Protein AF-A0A2G9N0B2-F1 (afdb_monomer_lite)

Structure (mmCIF, N/CA/C/O backbone):
data_AF-A0A2G9N0B2-F1
#
_entry.id   AF-A0A2G9N0B2-F1
#
loop_
_atom_site.group_PDB
_atom_site.id
_atom_site.type_symbol
_atom_site.label_atom_id
_atom_site.label_alt_id
_atom_site.label_comp_id
_atom_site.label_asym_id
_atom_site.label_entity_id
_atom_site.label_seq_id
_atom_site.pdbx_PDB_ins_code
_atom_site.Cartn_x
_atom_site.Cartn_y
_atom_site.Cartn_z
_atom_site.occupancy
_atom_site.B_iso_or_equiv
_atom_site.auth_seq_id
_atom_site.auth_comp_id
_atom_site.auth_asym_id
_atom_site.auth_atom_id
_atom_site.pdbx_PDB_model_num
ATOM 1 N N . MET A 1 1 ? 26.151 11.011 -1.835 1.00 70.38 1 MET A N 1
ATOM 2 C CA . MET A 1 1 ? 25.653 10.723 -3.196 1.00 70.38 1 MET A CA 1
ATOM 3 C C . MET A 1 1 ? 24.387 9.900 -3.041 1.00 70.38 1 MET A C 1
ATOM 5 O O . MET A 1 1 ? 24.449 8.916 -2.318 1.00 70.38 1 MET A O 1
ATOM 9 N N . PHE A 1 2 ? 23.261 10.318 -3.625 1.00 73.62 2 PHE A N 1
ATOM 10 C CA . PHE A 1 2 ? 22.079 9.452 -3.697 1.00 73.62 2 PHE A CA 1
ATOM 11 C C . PHE A 1 2 ? 22.289 8.447 -4.840 1.00 73.62 2 PHE A C 1
ATOM 13 O O . PHE A 1 2 ? 22.637 8.881 -5.942 1.00 73.62 2 PHE A O 1
ATOM 20 N N . PRO A 1 3 ? 22.151 7.132 -4.601 1.00 73.12 3 PRO A N 1
ATOM 21 C CA . PRO A 1 3 ? 22.305 6.118 -5.637 1.00 73.12 3 PRO A CA 1
ATOM 22 C C . PRO A 1 3 ? 21.057 6.101 -6.532 1.00 73.12 3 PRO A C 1
ATOM 24 O O . PRO A 1 3 ? 20.157 5.301 -6.334 1.00 73.12 3 PRO A O 1
ATOM 27 N N . LEU A 1 4 ? 20.994 7.016 -7.504 1.00 78.50 4 LEU A N 1
ATOM 28 C CA . LEU A 1 4 ? 19.843 7.169 -8.412 1.00 78.50 4 LEU A CA 1
ATOM 29 C C . LEU A 1 4 ? 19.828 6.149 -9.563 1.00 78.50 4 LEU A C 1
ATOM 31 O O . LEU A 1 4 ? 18.883 6.099 -10.346 1.00 78.50 4 LEU A O 1
ATOM 35 N N . ARG A 1 5 ? 20.921 5.402 -9.751 1.00 78.19 5 ARG A N 1
ATOM 36 C CA . ARG A 1 5 ? 21.072 4.438 -10.841 1.00 78.19 5 ARG A CA 1
ATOM 37 C C . ARG A 1 5 ? 22.204 3.454 -10.555 1.00 78.19 5 ARG A C 1
ATOM 39 O O . ARG A 1 5 ? 23.222 3.829 -9.983 1.00 78.19 5 ARG A O 1
ATOM 46 N N . ASP A 1 6 ? 22.025 2.227 -11.034 1.00 82.19 6 ASP A N 1
ATOM 47 C CA . ASP A 1 6 ? 23.055 1.191 -11.092 1.00 82.19 6 ASP A CA 1
ATOM 48 C C . ASP A 1 6 ? 23.934 1.322 -12.359 1.00 82.19 6 ASP A C 1
ATOM 50 O O . ASP A 1 6 ? 23.460 1.656 -13.456 1.00 82.19 6 ASP A O 1
ATOM 54 N N . GLU A 1 7 ? 25.227 1.050 -12.201 1.00 86.00 7 GLU A N 1
ATOM 55 C CA . GLU A 1 7 ? 26.238 1.013 -13.263 1.00 86.00 7 GLU A CA 1
ATOM 56 C C . GLU A 1 7 ? 26.249 -0.324 -14.021 1.00 86.00 7 GLU A C 1
ATOM 58 O O . GLU A 1 7 ? 26.961 -0.464 -15.019 1.00 86.00 7 GLU A O 1
ATOM 63 N N . ASN A 1 8 ? 25.441 -1.298 -13.589 1.00 84.94 8 ASN A N 1
ATOM 64 C CA . ASN A 1 8 ? 25.391 -2.618 -14.198 1.00 84.94 8 ASN A CA 1
ATOM 65 C C . ASN A 1 8 ? 25.053 -2.533 -15.709 1.00 84.94 8 ASN A C 1
ATOM 67 O O . ASN A 1 8 ? 24.091 -1.859 -16.113 1.00 84.94 8 ASN A O 1
ATOM 71 N N . PRO A 1 9 ? 25.858 -3.169 -16.582 1.00 85.56 9 PRO A N 1
ATOM 72 C CA . PRO A 1 9 ? 25.707 -3.040 -18.022 1.00 85.56 9 PRO A CA 1
ATOM 73 C C . PRO A 1 9 ? 24.422 -3.716 -18.497 1.00 85.56 9 PRO A C 1
ATOM 75 O O . PRO A 1 9 ? 24.150 -4.880 -18.209 1.00 85.56 9 PRO A O 1
ATOM 78 N N . HIS A 1 10 ? 23.642 -2.975 -19.278 1.00 84.25 10 HIS A N 1
ATOM 79 C CA . HIS A 1 10 ? 22.402 -3.465 -19.861 1.00 84.25 10 HIS A CA 1
ATOM 80 C C . HIS A 1 10 ? 22.614 -3.834 -21.336 1.00 84.25 10 HIS A C 1
ATOM 82 O O . HIS A 1 10 ? 23.325 -3.114 -22.045 1.00 84.25 10 HIS A O 1
ATOM 88 N N . PRO A 1 11 ? 21.979 -4.909 -21.837 1.00 88.75 11 PRO A N 1
ATOM 89 C CA . PRO A 1 11 ? 21.987 -5.223 -23.261 1.00 88.75 11 PRO A CA 1
ATOM 90 C C . PRO A 1 11 ? 21.477 -4.038 -24.104 1.00 88.75 11 PRO A C 1
ATOM 92 O O . PRO A 1 11 ? 20.554 -3.337 -23.667 1.00 88.75 11 PRO A O 1
ATOM 95 N N . PRO A 1 12 ? 22.006 -3.815 -25.323 1.00 87.12 12 PRO A N 1
ATOM 96 C CA . PRO A 1 12 ? 21.487 -2.789 -26.222 1.00 87.12 12 PRO A CA 1
ATOM 97 C C . PRO A 1 12 ? 19.972 -2.942 -26.427 1.00 87.12 12 PRO A C 1
ATOM 99 O O . PRO A 1 12 ? 19.491 -4.001 -26.823 1.00 87.12 12 PRO A O 1
ATOM 102 N N . GLY A 1 13 ? 19.210 -1.886 -26.133 1.00 87.00 13 GLY A N 1
ATOM 103 C CA . GLY A 1 13 ? 17.747 -1.888 -26.252 1.00 87.00 13 GLY A CA 1
ATOM 104 C C . GLY A 1 13 ? 16.977 -2.441 -25.044 1.00 87.00 13 GLY A C 1
ATOM 105 O O . GLY A 1 13 ? 15.753 -2.566 -25.129 1.00 87.00 13 GLY A O 1
ATOM 106 N N . PHE A 1 14 ? 17.642 -2.745 -23.923 1.00 88.94 14 PHE A N 1
ATOM 107 C CA . PHE A 1 14 ? 16.968 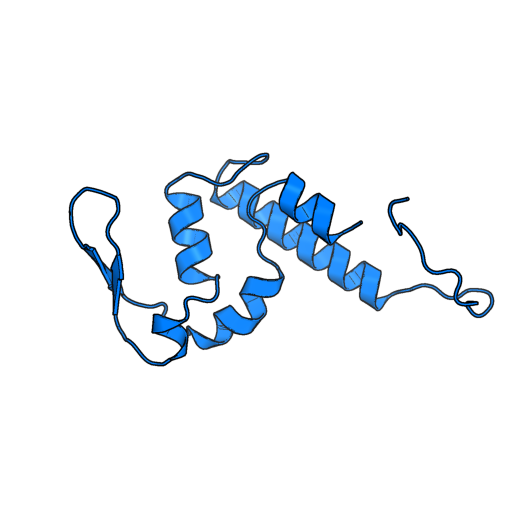-3.142 -22.685 1.00 88.94 14 PHE A CA 1
ATOM 108 C C . PHE A 1 14 ? 15.975 -2.068 -22.212 1.00 88.94 14 PHE A C 1
ATOM 110 O O . PHE A 1 14 ? 16.300 -0.8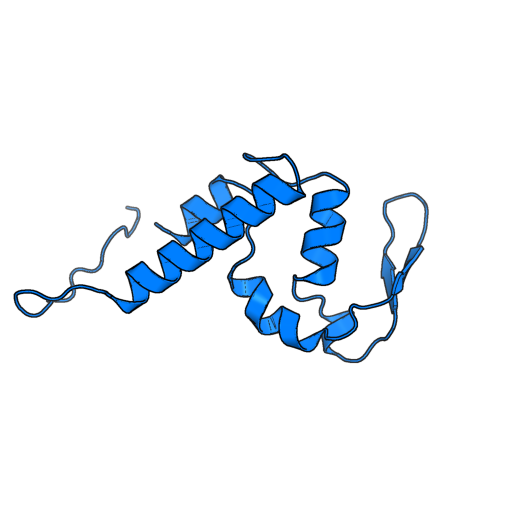84 -22.128 1.00 88.94 14 PHE A O 1
ATOM 117 N N . LYS A 1 15 ? 14.751 -2.495 -21.884 1.00 90.31 15 LYS A N 1
ATOM 118 C CA . LYS A 1 15 ? 13.704 -1.650 -21.297 1.00 90.31 15 LYS A CA 1
ATOM 119 C C . LYS A 1 15 ? 13.134 -2.365 -20.070 1.00 90.31 15 LYS A C 1
ATOM 121 O O . LYS A 1 15 ? 12.635 -3.483 -20.235 1.00 90.31 15 LYS A O 1
ATOM 126 N N . PRO A 1 16 ? 13.146 -1.754 -18.875 1.00 91.31 16 PRO A N 1
ATOM 127 C CA . PRO A 1 16 ? 12.703 -2.399 -17.641 1.00 91.31 16 PRO A CA 1
ATOM 128 C C . PRO A 1 16 ? 11.166 -2.431 -17.553 1.00 91.31 16 PRO A C 1
ATOM 130 O O . PRO A 1 16 ? 10.541 -1.704 -16.785 1.00 91.31 16 PRO A O 1
ATOM 133 N N . LYS A 1 17 ? 10.528 -3.275 -18.376 1.00 94.75 17 LYS A N 1
ATOM 134 C CA . LYS A 1 17 ? 9.060 -3.328 -18.518 1.00 94.75 17 LYS A CA 1
ATOM 135 C C . LYS A 1 17 ? 8.337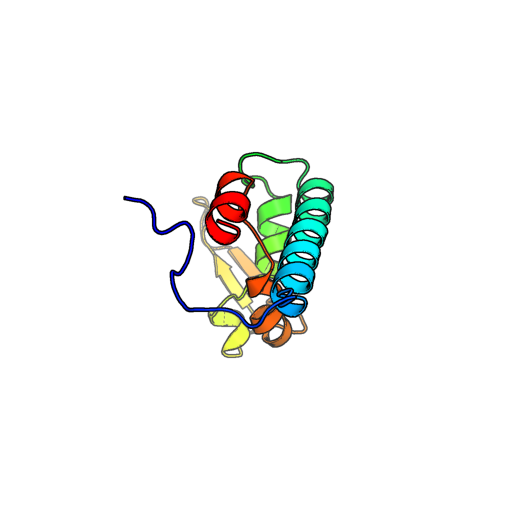 -3.603 -17.196 1.00 94.75 17 LYS A C 1
ATOM 137 O O . LYS A 1 17 ? 7.316 -2.980 -16.938 1.00 94.75 17 LYS A O 1
ATOM 142 N N . VAL A 1 18 ? 8.868 -4.511 -16.370 1.00 95.56 18 VAL A N 1
ATOM 143 C CA . VAL A 1 18 ? 8.286 -4.849 -15.058 1.00 95.56 18 VAL A CA 1
ATOM 144 C C . VAL A 1 18 ? 8.352 -3.650 -14.118 1.00 95.56 18 VAL A C 1
ATOM 146 O O . VAL A 1 18 ? 7.348 -3.311 -13.504 1.00 95.56 18 VAL A O 1
ATOM 149 N N . THR A 1 19 ? 9.490 -2.956 -14.069 1.00 94.44 19 THR A N 1
ATOM 150 C CA . THR A 1 19 ? 9.648 -1.736 -13.270 1.00 94.44 19 THR A CA 1
ATOM 151 C C . THR A 1 19 ? 8.640 -0.673 -13.688 1.00 94.44 19 THR A C 1
ATOM 153 O O . THR A 1 19 ? 7.941 -0.138 -12.839 1.00 94.44 19 THR A O 1
ATOM 156 N N . TYR A 1 20 ? 8.480 -0.419 -14.991 1.00 95.19 20 TYR A N 1
ATOM 157 C CA . TYR A 1 20 ? 7.474 0.537 -15.463 1.00 95.19 20 TYR A CA 1
ATOM 158 C C . TYR A 1 20 ? 6.042 0.116 -15.126 1.00 95.19 20 TYR A C 1
ATOM 160 O O . TYR A 1 20 ? 5.238 0.968 -14.759 1.00 95.19 20 TYR A O 1
ATOM 168 N N . ALA A 1 21 ? 5.722 -1.178 -15.210 1.00 97.69 21 ALA A N 1
ATOM 169 C CA . ALA A 1 21 ? 4.408 -1.683 -14.824 1.00 97.69 21 ALA A CA 1
ATOM 170 C C . ALA A 1 21 ? 4.142 -1.493 -13.321 1.00 97.69 21 ALA A C 1
ATOM 172 O O . ALA A 1 21 ? 3.062 -1.041 -12.949 1.00 97.69 21 ALA A O 1
ATOM 173 N N . LEU A 1 22 ? 5.131 -1.778 -12.467 1.00 97.69 22 LEU A N 1
ATOM 174 C CA . LEU A 1 22 ? 5.022 -1.579 -11.021 1.00 97.69 22 LEU A CA 1
ATOM 175 C C . LEU A 1 22 ? 4.918 -0.095 -10.658 1.00 97.69 22 LEU A C 1
ATOM 177 O O . LEU A 1 22 ? 4.064 0.259 -9.851 1.00 97.69 22 LEU A O 1
ATOM 181 N N . ILE A 1 23 ? 5.713 0.783 -11.278 1.00 97.50 23 ILE A N 1
ATOM 182 C CA . ILE A 1 23 ? 5.602 2.238 -11.081 1.00 97.50 23 ILE A CA 1
ATOM 183 C C . ILE A 1 23 ? 4.196 2.712 -11.466 1.00 97.50 23 ILE A C 1
ATOM 185 O O . ILE A 1 23 ? 3.540 3.396 -10.685 1.00 97.50 23 ILE A O 1
ATOM 189 N N . ALA A 1 24 ? 3.697 2.311 -12.639 1.00 98.19 24 ALA A N 1
ATOM 190 C CA . ALA A 1 24 ? 2.361 2.690 -13.090 1.00 98.19 24 ALA A CA 1
ATOM 191 C C . ALA A 1 24 ? 1.260 2.192 -12.138 1.00 98.19 24 ALA A C 1
ATOM 193 O O . ALA A 1 24 ? 0.326 2.938 -11.850 1.00 98.19 24 ALA A O 1
ATOM 194 N N . ALA A 1 25 ? 1.381 0.966 -11.619 1.00 98.56 25 ALA A N 1
ATOM 195 C CA . ALA A 1 25 ? 0.443 0.418 -10.643 1.00 98.56 25 ALA A CA 1
ATOM 196 C C . ALA A 1 25 ? 0.450 1.212 -9.325 1.00 98.56 25 ALA A C 1
ATOM 198 O O . ALA A 1 25 ? -0.616 1.590 -8.849 1.00 98.56 25 ALA A O 1
ATOM 199 N N . ASN A 1 26 ? 1.630 1.526 -8.778 1.00 98.56 26 ASN A N 1
ATOM 200 C CA . ASN A 1 26 ? 1.760 2.339 -7.562 1.00 98.56 26 ASN A CA 1
ATOM 201 C C . ASN A 1 26 ? 1.168 3.744 -7.747 1.00 98.56 26 ASN A C 1
ATOM 203 O O . ASN A 1 26 ? 0.413 4.212 -6.900 1.00 98.56 26 ASN A O 1
ATOM 207 N N . VAL A 1 27 ? 1.440 4.394 -8.883 1.00 98.50 27 VAL A N 1
ATOM 208 C CA . VAL A 1 27 ? 0.872 5.715 -9.199 1.00 98.50 27 VAL A CA 1
ATOM 209 C C . VAL A 1 27 ? -0.651 5.648 -9.333 1.00 98.50 27 VAL A C 1
ATOM 211 O O . VAL A 1 27 ? -1.342 6.530 -8.830 1.00 98.50 27 VAL A O 1
ATOM 214 N N . LEU A 1 28 ? -1.196 4.613 -9.978 1.00 98.69 28 LEU A N 1
ATOM 215 C CA . LEU A 1 2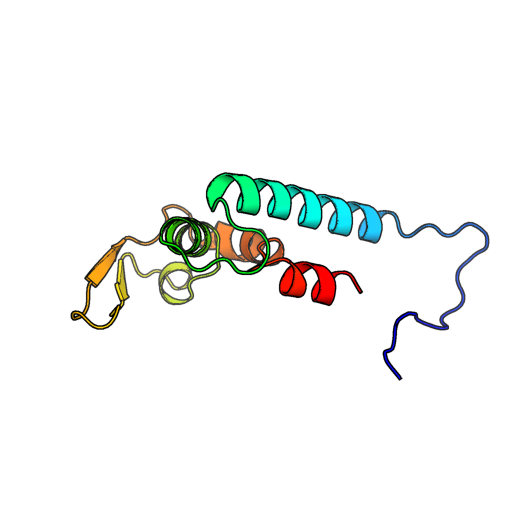8 ? -2.645 4.450 -10.106 1.00 98.69 28 LEU A CA 1
ATOM 216 C C . LEU A 1 28 ? -3.318 4.258 -8.743 1.00 98.69 28 LEU A C 1
ATOM 218 O O . LEU A 1 28 ? -4.333 4.901 -8.478 1.00 98.69 28 LEU A O 1
ATOM 222 N N . VAL A 1 29 ? -2.750 3.408 -7.882 1.00 98.62 29 VAL A N 1
ATOM 223 C CA . VAL A 1 29 ? -3.244 3.223 -6.510 1.00 98.62 29 VAL A CA 1
ATOM 224 C C . VAL A 1 29 ? -3.188 4.548 -5.757 1.00 98.62 29 VAL A C 1
ATOM 226 O O . VAL A 1 29 ? -4.208 4.960 -5.217 1.00 98.62 29 VAL A O 1
ATOM 229 N N . PHE A 1 30 ? -2.088 5.293 -5.841 1.00 98.62 30 PHE A N 1
ATOM 230 C CA . PHE A 1 30 ? -1.971 6.600 -5.194 1.00 98.62 30 PHE A CA 1
ATOM 231 C C . PHE A 1 30 ? -3.023 7.618 -5.651 1.00 98.62 30 PHE A C 1
ATOM 233 O O . PHE A 1 30 ? -3.559 8.367 -4.836 1.00 98.62 30 PHE A O 1
ATOM 240 N N . LEU A 1 31 ? -3.392 7.629 -6.935 1.00 98.69 31 LEU A N 1
ATOM 241 C CA . LEU A 1 31 ? -4.496 8.466 -7.421 1.00 98.69 31 LEU A CA 1
ATOM 242 C C . LEU A 1 31 ? -5.847 8.064 -6.803 1.00 98.69 31 LEU A C 1
ATOM 244 O O . LEU A 1 31 ? -6.666 8.937 -6.511 1.00 98.69 31 LEU A O 1
ATOM 248 N N . ILE A 1 32 ? -6.071 6.767 -6.565 1.00 98.69 32 ILE A N 1
ATOM 249 C CA . ILE A 1 32 ? -7.247 6.271 -5.833 1.00 98.69 32 ILE A CA 1
ATOM 250 C C . ILE A 1 32 ? -7.179 6.705 -4.363 1.00 98.69 32 ILE A C 1
ATOM 252 O O . ILE A 1 32 ? -8.189 7.153 -3.821 1.00 98.69 32 ILE A O 1
ATOM 256 N N . GLU A 1 33 ? -6.007 6.639 -3.727 1.00 98.62 33 GLU A N 1
ATOM 257 C CA . GLU A 1 33 ? -5.814 7.095 -2.345 1.00 98.62 33 GLU A CA 1
ATOM 258 C C . GLU A 1 33 ? -6.096 8.600 -2.209 1.00 98.62 33 GLU A C 1
ATOM 260 O O . GLU A 1 33 ? -6.811 9.004 -1.292 1.00 98.62 33 GLU A O 1
ATOM 265 N N . ILE A 1 34 ? -5.637 9.431 -3.154 1.00 98.62 34 ILE A N 1
ATOM 266 C CA . ILE A 1 34 ? -5.964 10.867 -3.206 1.00 98.62 34 ILE A CA 1
ATOM 267 C C . ILE A 1 34 ? -7.472 11.071 -3.352 1.00 98.62 34 ILE A C 1
ATOM 269 O O . ILE A 1 34 ? -8.052 11.898 -2.651 1.00 98.62 34 ILE A O 1
ATOM 273 N N . ALA A 1 35 ? -8.126 10.325 -4.244 1.00 98.56 35 ALA A N 1
ATOM 274 C CA . ALA A 1 35 ? -9.568 10.439 -4.443 1.00 98.56 35 ALA A CA 1
ATOM 275 C C . ALA A 1 35 ? -10.365 10.024 -3.191 1.00 98.56 35 ALA A C 1
ATOM 277 O O . ALA A 1 35 ? -11.380 10.645 -2.878 1.00 98.56 35 ALA A O 1
ATOM 278 N N . TYR A 1 36 ? -9.901 9.005 -2.462 1.00 98.38 36 TYR A N 1
ATOM 279 C CA . TYR A 1 36 ? -10.552 8.497 -1.252 1.00 98.38 36 TYR A CA 1
ATOM 280 C C . TYR A 1 36 ? -10.315 9.402 -0.033 1.00 98.38 36 TYR A C 1
ATOM 282 O O . TYR A 1 36 ? -11.228 9.681 0.749 1.00 98.38 36 TYR A O 1
ATOM 290 N N . THR A 1 37 ? -9.083 9.878 0.142 1.00 98.25 37 THR A N 1
ATOM 291 C CA . THR A 1 37 ? -8.683 10.695 1.296 1.00 98.25 37 THR A CA 1
ATOM 292 C C . THR A 1 37 ? -8.948 12.182 1.089 1.00 98.25 37 THR A C 1
ATOM 294 O O . THR A 1 37 ? -9.140 12.901 2.065 1.00 98.25 37 THR A O 1
ATOM 297 N N . GLY A 1 38 ? -8.962 12.671 -0.151 1.00 98.38 38 GLY A N 1
ATOM 298 C CA . GLY A 1 38 ? -8.993 14.101 -0.463 1.00 98.38 38 GLY A CA 1
ATOM 299 C C . GLY A 1 38 ? -7.700 14.839 -0.088 1.00 98.38 38 GLY A C 1
ATOM 300 O O . GLY A 1 38 ? -7.698 16.067 -0.014 1.00 98.38 38 GLY A O 1
ATOM 301 N N . GLN A 1 39 ? -6.612 14.115 0.188 1.00 98.38 39 GLN A N 1
ATOM 302 C CA . GLN A 1 39 ? -5.313 14.666 0.573 1.00 98.38 39 GLN A CA 1
ATOM 303 C C . GLN A 1 39 ? -4.258 14.292 -0.479 1.00 98.38 39 GLN A C 1
ATOM 305 O O . GLN A 1 39 ? -4.436 13.346 -1.235 1.00 98.38 39 GLN A O 1
ATOM 310 N N . PHE A 1 40 ? -3.161 15.053 -0.557 1.00 98.19 40 PHE A N 1
ATOM 311 C CA . PHE A 1 40 ? -2.063 14.800 -1.509 1.00 98.19 40 PHE A CA 1
ATOM 312 C C . PHE A 1 40 ? -0.699 14.723 -0.818 1.00 98.19 40 PHE A C 1
ATOM 314 O O . PHE A 1 40 ? 0.067 13.792 -1.042 1.00 98.19 40 PHE A O 1
ATOM 321 N N . ILE A 1 41 ? -0.390 15.706 0.032 1.00 98.19 41 ILE A N 1
ATOM 322 C CA . ILE A 1 41 ? 0.929 15.813 0.668 1.00 98.19 41 ILE A CA 1
ATOM 323 C C . ILE A 1 41 ? 1.112 14.763 1.764 1.00 98.19 41 ILE A C 1
ATOM 325 O O . ILE A 1 41 ? 2.118 14.065 1.751 1.00 98.19 41 ILE A O 1
ATOM 329 N N . GLU A 1 42 ? 0.136 14.644 2.662 1.00 98.12 42 GLU A N 1
ATOM 330 C CA . GLU A 1 42 ? 0.152 13.741 3.814 1.00 98.12 42 GLU A CA 1
ATOM 331 C C . GLU A 1 42 ? -1.282 13.289 4.111 1.00 98.12 42 GLU A C 1
ATOM 333 O O . GLU A 1 42 ? -2.205 14.115 4.097 1.00 98.12 42 GLU A O 1
ATOM 338 N N . PHE A 1 43 ? -1.479 11.995 4.360 1.00 98.25 43 PHE A N 1
ATOM 339 C CA . PHE A 1 43 ? -2.791 11.394 4.593 1.00 98.25 43 PHE A CA 1
ATOM 340 C C . PHE A 1 43 ? -3.019 11.198 6.096 1.00 98.25 43 PHE A C 1
ATOM 342 O O . PHE A 1 43 ? -2.520 10.258 6.706 1.00 98.25 43 PHE A O 1
ATOM 349 N N . THR A 1 44 ? -3.784 12.101 6.705 1.00 97.12 44 THR A N 1
ATOM 350 C CA . THR A 1 44 ? -3.928 12.213 8.170 1.00 97.12 44 THR A CA 1
ATOM 351 C C . THR A 1 44 ? -5.366 12.183 8.667 1.00 97.12 44 THR A C 1
ATOM 353 O O . THR A 1 44 ? -5.601 12.199 9.874 1.00 97.12 44 THR A O 1
ATOM 356 N N . ASN A 1 45 ? -6.345 12.190 7.764 1.00 97.06 45 ASN A N 1
ATOM 357 C CA . ASN A 1 45 ? -7.750 12.271 8.145 1.00 97.06 45 ASN A CA 1
ATOM 358 C C . ASN A 1 45 ? -8.383 10.893 8.411 1.00 97.06 45 ASN A C 1
ATOM 360 O O . ASN A 1 45 ? -7.764 9.839 8.269 1.00 97.06 45 ASN A O 1
ATOM 364 N N . GLN A 1 46 ? -9.666 10.897 8.777 1.00 95.88 46 GLN A N 1
ATOM 365 C CA . GLN A 1 46 ? -10.401 9.668 9.075 1.00 95.88 46 GLN A CA 1
ATOM 366 C C . GLN A 1 46 ? -10.522 8.728 7.863 1.00 95.88 46 GLN A C 1
ATOM 368 O O . GLN A 1 46 ? -10.539 7.507 8.028 1.00 95.88 46 GLN A O 1
ATOM 373 N N . ASN A 1 47 ? -10.576 9.271 6.644 1.00 98.19 47 ASN A N 1
ATOM 374 C CA . ASN A 1 47 ? -10.598 8.456 5.432 1.00 98.19 47 ASN A CA 1
ATOM 375 C C . ASN A 1 47 ? -9.253 7.749 5.243 1.00 98.19 47 ASN A C 1
ATOM 377 O O . ASN A 1 47 ? -9.239 6.572 4.904 1.00 98.19 47 ASN A O 1
ATOM 381 N N . ALA A 1 48 ? -8.133 8.415 5.529 1.00 98.06 48 ALA A N 1
ATOM 382 C CA . ALA A 1 48 ? -6.819 7.781 5.523 1.00 98.06 48 ALA A CA 1
ATOM 383 C C . ALA A 1 48 ? -6.764 6.609 6.511 1.00 98.06 48 ALA A C 1
ATOM 385 O O . ALA A 1 48 ? -6.363 5.509 6.137 1.00 98.06 48 ALA A O 1
ATOM 386 N N . PHE A 1 49 ? -7.265 6.800 7.738 1.00 95.88 49 PHE A N 1
ATOM 387 C CA . PHE A 1 49 ? -7.383 5.704 8.702 1.00 95.88 49 PHE A CA 1
ATOM 388 C C . PHE A 1 49 ? -8.205 4.532 8.143 1.00 95.88 49 PHE A C 1
ATOM 390 O O . PHE A 1 49 ? -7.742 3.394 8.163 1.00 95.88 49 PHE A O 1
ATOM 397 N N . SER A 1 50 ? -9.399 4.802 7.604 1.00 96.12 50 SER A N 1
ATOM 398 C CA . SER A 1 50 ? -10.267 3.771 7.019 1.00 96.12 50 SER A CA 1
ATOM 399 C C . SER A 1 50 ? -9.578 3.022 5.872 1.00 96.12 50 SER A C 1
ATOM 401 O O . SER A 1 50 ? -9.621 1.793 5.820 1.00 96.12 50 SER A O 1
ATOM 403 N N . LEU A 1 51 ? -8.902 3.743 4.976 1.00 97.75 51 LEU A N 1
ATOM 404 C CA . LEU A 1 51 ? -8.151 3.172 3.862 1.00 97.75 51 LEU A CA 1
ATOM 405 C C . LEU A 1 51 ? -7.050 2.229 4.371 1.00 97.75 51 LEU A C 1
ATOM 407 O O . LEU A 1 51 ? -7.034 1.051 4.014 1.00 97.75 51 LEU A O 1
ATOM 411 N N . PHE A 1 52 ? -6.157 2.723 5.231 1.00 97.12 52 PHE A N 1
ATOM 412 C CA . PHE A 1 52 ? -5.008 1.947 5.699 1.00 97.12 52 PHE A CA 1
ATOM 413 C C . PHE A 1 52 ? -5.399 0.800 6.623 1.00 97.12 52 PHE A C 1
ATOM 415 O O . PHE A 1 52 ? -4.753 -0.241 6.596 1.00 97.12 52 PHE A O 1
ATOM 422 N N . TYR A 1 53 ? -6.458 0.945 7.415 1.00 96.56 53 TYR A N 1
ATOM 423 C CA . TYR A 1 53 ? -6.911 -0.139 8.278 1.00 96.56 53 TYR A CA 1
ATOM 424 C C . TYR A 1 53 ? -7.543 -1.291 7.478 1.00 96.56 53 TYR A C 1
ATOM 426 O O . TYR A 1 53 ? -7.388 -2.450 7.856 1.00 96.56 53 TYR A O 1
ATOM 434 N N . ASN A 1 54 ? -8.221 -0.993 6.362 1.00 95.44 54 ASN A N 1
ATOM 435 C CA . ASN A 1 54 ? -8.853 -2.016 5.521 1.00 95.44 54 ASN A CA 1
ATOM 436 C C . ASN A 1 54 ? -7.901 -2.654 4.500 1.00 95.44 54 ASN A C 1
ATOM 438 O O . ASN A 1 54 ? -8.039 -3.839 4.203 1.00 95.44 54 ASN A O 1
ATOM 442 N N . TRP A 1 55 ? -6.950 -1.887 3.963 1.00 96.94 55 TRP A N 1
ATOM 443 C CA . TRP A 1 55 ? -6.085 -2.324 2.858 1.00 96.94 55 TRP A CA 1
ATOM 444 C C . TRP A 1 55 ? -4.603 -2.436 3.233 1.00 96.94 55 TRP A C 1
ATOM 446 O O . TRP A 1 55 ? -3.818 -3.003 2.469 1.00 96.94 55 TRP A O 1
ATOM 456 N N . GLY A 1 56 ? -4.207 -1.902 4.388 1.00 96.94 56 GLY A N 1
ATOM 457 C CA . GLY A 1 56 ? -2.862 -2.017 4.941 1.00 96.94 56 GLY A CA 1
ATOM 458 C C . GLY A 1 56 ? -2.716 -3.242 5.840 1.00 96.94 56 GLY A C 1
ATOM 459 O O . GLY A 1 56 ? -3.674 -3.720 6.447 1.00 96.94 56 GLY A O 1
ATOM 460 N N . ALA A 1 57 ? -1.493 -3.766 5.924 1.00 96.62 57 ALA A N 1
ATOM 461 C CA . ALA A 1 57 ? -1.197 -4.950 6.713 1.00 96.62 57 ALA A CA 1
ATOM 462 C C . ALA A 1 57 ? -1.239 -4.631 8.212 1.00 96.62 57 ALA A C 1
ATOM 464 O O . ALA A 1 57 ? -0.297 -4.066 8.766 1.00 96.62 57 ALA A O 1
ATOM 465 N N . VAL A 1 58 ? -2.330 -5.021 8.876 1.00 96.69 58 VAL A N 1
ATOM 466 C CA . VAL A 1 58 ? -2.483 -4.929 10.335 1.00 96.69 58 VAL A CA 1
ATOM 467 C C . VAL A 1 58 ? -2.074 -6.269 10.956 1.00 96.69 58 VAL A C 1
ATOM 469 O O . VAL A 1 58 ? -2.836 -7.233 10.841 1.00 96.69 58 VAL A O 1
ATOM 472 N N . PRO A 1 59 ? -0.921 -6.369 11.654 1.00 95.62 59 PRO A N 1
ATOM 473 C CA . PRO A 1 59 ? -0.402 -7.650 12.139 1.00 95.62 59 PRO A CA 1
ATOM 474 C C . PRO A 1 59 ? -1.407 -8.435 12.982 1.00 95.62 59 PRO A C 1
ATOM 476 O O . PRO A 1 59 ? -1.592 -9.620 12.746 1.00 95.62 59 PRO A O 1
ATOM 479 N N . ASN A 1 60 ? -2.124 -7.755 13.883 1.00 96.62 60 ASN A N 1
ATOM 480 C CA . ASN A 1 60 ? -3.156 -8.364 14.725 1.00 96.62 60 ASN A CA 1
ATOM 481 C C . ASN A 1 60 ? -4.224 -9.111 13.900 1.00 96.62 60 ASN A C 1
ATOM 483 O O . ASN A 1 60 ? -4.576 -10.247 14.214 1.00 96.62 60 ASN A O 1
ATOM 487 N N . CYS A 1 61 ? -4.694 -8.500 12.809 1.00 96.75 61 CYS A N 1
ATOM 488 C CA . CYS A 1 61 ? -5.707 -9.088 11.935 1.00 96.75 61 CYS A CA 1
ATOM 489 C C . CYS A 1 61 ? -5.132 -10.215 11.069 1.00 96.75 61 CYS A C 1
ATOM 491 O O . CYS A 1 61 ? -5.757 -11.262 10.914 1.00 96.75 61 CYS A O 1
ATOM 493 N N . VAL A 1 62 ? -3.912 -10.045 10.551 1.00 96.81 62 VAL A N 1
ATOM 494 C CA . VAL A 1 62 ? -3.233 -11.076 9.748 1.00 96.81 62 VAL A CA 1
ATOM 495 C C . VAL A 1 62 ? -2.931 -12.332 10.576 1.00 96.81 62 VAL A C 1
ATOM 497 O O . VAL A 1 62 ? -2.986 -13.444 10.051 1.00 96.81 62 VAL A O 1
ATOM 500 N N . THR A 1 63 ? -2.659 -12.195 11.877 1.00 96.31 63 THR A N 1
ATOM 501 C CA . THR A 1 63 ? -2.393 -13.333 12.773 1.00 96.31 63 THR A CA 1
ATOM 502 C C . THR A 1 63 ? -3.659 -13.977 13.350 1.00 96.31 63 THR A C 1
ATOM 504 O O . THR A 1 63 ? -3.559 -14.798 14.259 1.00 96.31 63 THR A O 1
ATOM 507 N N . GLY A 1 64 ? -4.843 -13.637 12.832 1.00 94.75 64 GLY A N 1
ATOM 508 C CA . GLY A 1 64 ? -6.093 -14.340 13.133 1.00 94.75 64 GLY A CA 1
ATOM 509 C C . GLY A 1 64 ? -6.963 -13.718 14.226 1.00 94.75 64 GLY A C 1
ATOM 510 O O . GLY A 1 64 ? -7.930 -14.353 14.649 1.00 94.75 64 GLY A O 1
ATOM 511 N N . ALA A 1 65 ? -6.670 -12.499 14.689 1.00 96.00 65 ALA A N 1
ATOM 512 C CA . ALA A 1 65 ? -7.610 -11.782 15.545 1.00 96.00 65 ALA A CA 1
ATOM 513 C C . ALA A 1 65 ? -8.830 -11.306 14.741 1.00 96.00 65 ALA A C 1
ATOM 515 O O . ALA A 1 65 ? -8.729 -10.958 13.567 1.00 96.00 65 ALA A O 1
ATOM 516 N N . THR A 1 66 ? -9.987 -11.240 15.397 1.00 95.31 66 THR A N 1
ATOM 517 C CA . THR A 1 66 ? -11.228 -10.711 14.806 1.00 95.31 66 THR A CA 1
ATOM 518 C C . THR A 1 66 ? -11.447 -9.229 15.110 1.00 95.31 66 THR A C 1
ATOM 520 O O . THR A 1 66 ? -12.240 -8.568 14.442 1.00 95.31 66 THR A O 1
ATOM 523 N N . VAL A 1 67 ? -10.740 -8.691 16.106 1.00 96.69 67 VAL A N 1
ATOM 524 C CA . VAL A 1 67 ? -10.827 -7.299 16.562 1.00 96.69 67 VAL A CA 1
ATOM 525 C C . VAL A 1 67 ? -9.452 -6.774 16.969 1.00 96.69 67 VAL A C 1
ATOM 527 O O . VAL A 1 67 ? -8.654 -7.493 17.575 1.00 96.69 67 VAL A O 1
ATOM 530 N N . SER A 1 68 ? -9.201 -5.499 16.687 1.00 96.00 68 SER A N 1
ATOM 531 C CA . SER A 1 68 ? -8.075 -4.719 17.206 1.00 96.00 68 SER A CA 1
ATOM 532 C C . SER A 1 68 ? -8.572 -3.731 18.259 1.00 96.00 68 SER A C 1
ATOM 534 O O . SER A 1 68 ? -9.548 -3.022 18.028 1.00 96.00 68 SER A O 1
ATOM 536 N N . ASN A 1 69 ? -7.888 -3.658 19.402 1.00 94.88 69 ASN A N 1
ATOM 537 C CA . ASN A 1 69 ? -8.126 -2.626 20.412 1.00 94.88 69 ASN A CA 1
ATOM 538 C C . ASN A 1 69 ? -7.164 -1.460 20.142 1.00 94.88 69 ASN A C 1
ATOM 540 O O . ASN A 1 69 ? -5.954 -1.634 20.292 1.00 94.88 69 ASN A O 1
ATOM 544 N N . ILE A 1 70 ? -7.680 -0.306 19.719 1.00 93.38 70 ILE A N 1
ATOM 545 C CA . ILE A 1 70 ? -6.881 0.872 19.345 1.00 93.38 70 ILE A CA 1
ATOM 546 C C . ILE A 1 70 ? -7.307 2.064 20.199 1.00 93.38 70 ILE A C 1
ATOM 548 O O . ILE A 1 70 ? -8.498 2.354 20.303 1.00 93.38 70 ILE A O 1
ATOM 552 N N . ASP A 1 71 ? -6.345 2.758 20.805 1.00 94.06 71 ASP A N 1
ATOM 553 C CA . ASP A 1 71 ? -6.582 3.983 21.571 1.00 94.06 71 ASP A CA 1
ATOM 554 C C . ASP A 1 71 ? -6.150 5.209 20.756 1.00 94.06 71 ASP A C 1
ATOM 556 O O . ASP A 1 71 ? -4.985 5.340 20.381 1.00 94.06 71 ASP A O 1
ATOM 560 N N . PHE A 1 72 ? -7.099 6.108 20.491 1.00 90.12 72 PHE A N 1
ATOM 561 C CA . PHE A 1 72 ? -6.869 7.382 19.799 1.00 90.12 72 PHE A CA 1
ATOM 562 C C . PHE A 1 72 ? -6.707 8.563 20.777 1.00 90.12 72 PHE A C 1
ATOM 564 O O . PHE A 1 72 ? -6.918 9.717 20.407 1.00 90.12 72 PHE A O 1
ATOM 571 N N . GLY A 1 73 ? -6.372 8.288 22.040 1.00 91.31 73 GLY A N 1
ATOM 572 C CA . GLY A 1 73 ? -6.243 9.274 23.115 1.00 91.31 73 GLY A CA 1
ATOM 573 C C . GLY A 1 73 ? -7.551 9.565 23.858 1.00 91.31 73 GLY A C 1
ATOM 574 O O . GLY A 1 73 ? -7.624 10.555 24.583 1.00 91.31 73 GLY A O 1
ATOM 575 N N . GLN A 1 74 ? -8.585 8.743 23.665 1.00 92.44 74 GLN A N 1
ATOM 576 C CA . GLN A 1 74 ? -9.893 8.833 24.342 1.00 92.44 74 GLN A CA 1
ATOM 577 C C . GLN A 1 74 ? -10.271 7.507 25.028 1.00 92.44 74 GLN A C 1
ATOM 579 O O . GLN A 1 74 ? -11.407 7.331 25.470 1.00 92.44 74 GLN A O 1
ATOM 584 N N . GLY A 1 75 ? -9.319 6.576 25.118 1.00 93.00 75 GLY A N 1
ATOM 585 C CA . GLY A 1 75 ? -9.522 5.219 25.598 1.00 93.00 75 GLY A CA 1
ATOM 586 C C . GLY A 1 75 ? -9.595 4.198 24.456 1.00 93.00 75 GLY A C 1
ATOM 587 O O . GLY A 1 75 ? -9.741 4.558 23.282 1.00 93.00 75 GLY A O 1
ATOM 588 N N . PRO A 1 76 ? -9.478 2.900 24.787 1.00 94.06 76 PRO A N 1
ATOM 589 C CA . PRO A 1 76 ? -9.441 1.836 23.798 1.00 94.06 76 PRO A CA 1
ATOM 590 C C . PRO A 1 76 ? -10.794 1.674 23.101 1.00 94.06 76 PRO A C 1
ATOM 592 O O . PRO A 1 76 ? -11.840 1.540 23.734 1.00 94.06 76 PRO A O 1
ATOM 595 N N . THR A 1 77 ? -10.745 1.618 21.777 1.00 94.69 77 THR A N 1
ATOM 596 C CA . THR A 1 77 ? -11.874 1.316 20.897 1.00 94.69 77 THR A CA 1
ATOM 597 C C . THR A 1 77 ? -11.654 -0.033 20.228 1.00 94.69 77 THR A C 1
ATOM 599 O O . THR A 1 77 ? -10.536 -0.365 19.832 1.00 94.69 77 THR A O 1
ATOM 602 N N . GLN A 1 78 ? -12.715 -0.832 20.118 1.00 95.88 78 GLN A N 1
ATOM 603 C CA . GLN A 1 78 ? -12.674 -2.103 19.400 1.00 95.88 78 GLN A CA 1
ATOM 604 C C . GLN A 1 78 ? -13.059 -1.888 17.947 1.00 95.88 78 GLN A C 1
ATOM 606 O O . GLN A 1 78 ? -14.163 -1.434 17.653 1.00 95.88 78 GLN A O 1
ATOM 611 N N . ILE A 1 79 ? -12.150 -2.244 17.047 1.00 95.56 79 ILE A N 1
ATOM 612 C CA . ILE A 1 79 ? -12.358 -2.158 15.606 1.00 95.56 79 ILE A CA 1
ATOM 613 C C . ILE A 1 79 ? -12.272 -3.567 15.042 1.00 95.56 79 ILE A C 1
ATOM 615 O O . ILE A 1 79 ? -11.305 -4.285 15.292 1.00 95.56 79 ILE A O 1
ATOM 619 N N . THR A 1 80 ? -13.310 -3.984 14.325 1.00 97.00 80 THR A N 1
ATOM 620 C CA . THR A 1 80 ? -13.362 -5.296 13.677 1.00 97.00 80 THR A CA 1
ATOM 621 C C . THR A 1 80 ? -12.333 -5.372 12.564 1.00 97.00 80 THR A C 1
ATOM 623 O O . THR A 1 80 ? -12.243 -4.462 11.745 1.00 97.00 80 THR A O 1
ATOM 626 N N . CYS A 1 81 ? -11.582 -6.469 12.522 1.00 96.88 81 CYS A N 1
ATOM 627 C CA . CYS A 1 81 ? -10.623 -6.713 11.457 1.00 96.88 81 CYS A CA 1
ATOM 628 C C . CYS A 1 81 ? -11.311 -6.817 10.083 1.00 96.88 81 CYS A C 1
ATOM 630 O O . CYS A 1 81 ? -12.458 -7.270 10.010 1.00 96.88 81 CYS A O 1
ATOM 632 N N . PRO A 1 82 ? -10.618 -6.446 8.990 1.00 95.19 82 PRO A N 1
ATOM 633 C CA . PRO A 1 82 ? -11.136 -6.632 7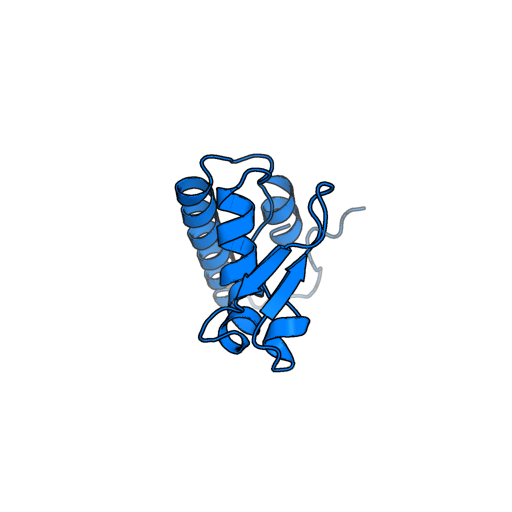.637 1.00 95.19 82 PRO A CA 1
ATOM 634 C C . PRO A 1 82 ? -11.456 -8.103 7.361 1.00 95.19 82 PRO A C 1
ATOM 636 O O . PRO A 1 82 ? -10.804 -8.994 7.903 1.00 95.19 82 PRO A O 1
ATOM 639 N N . VAL A 1 83 ? -12.445 -8.347 6.501 1.00 91.62 83 VAL A N 1
ATOM 640 C CA . VAL A 1 83 ? -12.935 -9.693 6.148 1.00 91.62 83 VAL A CA 1
ATOM 641 C C . VAL A 1 83 ? -11.850 -10.582 5.527 1.00 91.62 83 VAL A C 1
ATOM 643 O O . VAL A 1 83 ? -11.753 -11.758 5.873 1.00 91.62 83 VAL A O 1
ATOM 646 N N . GLU A 1 84 ? -10.964 -10.016 4.703 1.00 93.88 84 GLU A N 1
ATOM 647 C CA . GLU A 1 84 ? -9.828 -10.726 4.107 1.00 93.88 84 GLU A CA 1
ATOM 648 C C . GLU A 1 84 ? -8.484 -10.097 4.522 1.00 93.88 84 GLU A C 1
ATOM 650 O O . GLU A 1 84 ? -7.806 -9.461 3.707 1.00 93.88 84 GLU A O 1
ATOM 655 N N . PRO A 1 85 ? -8.025 -10.294 5.773 1.00 94.00 85 PRO A N 1
ATOM 656 C CA . PRO A 1 85 ? -6.820 -9.633 6.265 1.00 94.00 85 PRO A CA 1
ATOM 657 C C . PRO A 1 85 ? -5.561 -10.103 5.526 1.00 94.00 85 PRO A C 1
ATOM 659 O O . PRO A 1 85 ? -4.591 -9.363 5.440 1.00 94.00 85 PRO A O 1
ATOM 662 N N . TYR A 1 86 ? -5.555 -11.294 4.920 1.00 95.56 86 TYR A N 1
ATOM 663 C CA . TYR A 1 86 ? -4.407 -11.781 4.147 1.00 95.56 86 TYR A CA 1
ATOM 664 C C . TYR A 1 86 ? -4.189 -11.032 2.829 1.00 95.56 86 TYR A C 1
ATOM 666 O O . TYR A 1 86 ? -3.048 -10.924 2.386 1.00 95.56 86 TYR A O 1
ATOM 674 N N . VAL A 1 87 ? -5.243 -10.475 2.220 1.00 95.75 87 VAL A N 1
ATOM 675 C CA . VAL A 1 87 ? -5.108 -9.654 1.000 1.00 95.75 87 VAL A CA 1
ATOM 676 C C . VAL A 1 87 ? -4.269 -8.411 1.292 1.00 95.75 87 VAL A C 1
ATOM 678 O O . VAL A 1 87 ? -3.479 -7.989 0.445 1.00 95.75 87 VAL A O 1
ATOM 681 N N . SER A 1 88 ? -4.358 -7.901 2.525 1.00 95.88 88 SER A N 1
ATOM 682 C CA . SER A 1 88 ? -3.598 -6.736 2.972 1.00 95.88 88 SER A CA 1
ATOM 683 C C . SER A 1 88 ? -2.081 -6.919 2.912 1.00 95.88 88 SER A C 1
ATOM 685 O O . SER A 1 88 ? -1.379 -5.935 2.724 1.00 95.88 88 SER A O 1
ATOM 687 N N . LEU A 1 89 ? -1.565 -8.157 2.968 1.00 96.56 89 LEU A N 1
ATOM 688 C CA . LEU A 1 89 ? -0.132 -8.440 2.801 1.00 96.56 89 LEU A CA 1
ATOM 689 C C . LEU A 1 89 ? 0.389 -8.068 1.409 1.00 96.56 89 LEU A C 1
ATOM 691 O O . LEU A 1 89 ? 1.560 -7.725 1.264 1.00 96.56 89 LEU A O 1
ATOM 695 N N . LEU A 1 90 ? -0.471 -8.166 0.391 1.00 96.94 90 LEU A N 1
ATOM 696 C CA . LEU A 1 90 ? -0.144 -7.764 -0.971 1.00 96.94 90 LEU A CA 1
ATOM 697 C C . LEU A 1 90 ? -0.558 -6.316 -1.226 1.00 96.94 90 LEU A C 1
ATOM 699 O O . LEU A 1 90 ? 0.232 -5.550 -1.764 1.00 96.94 90 LEU A O 1
ATOM 703 N N . SER A 1 91 ? -1.778 -5.912 -0.856 1.00 97.38 91 SER A N 1
ATOM 704 C CA . SER A 1 91 ? -2.228 -4.547 -1.157 1.00 97.38 91 SER A CA 1
ATOM 705 C C . SER A 1 91 ? -1.412 -3.487 -0.421 1.00 97.38 91 SER A C 1
ATOM 707 O O . SER A 1 91 ? -1.169 -2.427 -0.995 1.00 97.38 91 SER A O 1
ATOM 709 N N . SER A 1 92 ? -0.896 -3.776 0.781 1.00 97.06 92 SER A N 1
ATOM 710 C CA . SER A 1 92 ? -0.074 -2.819 1.529 1.00 97.06 92 SER A CA 1
ATOM 711 C C . SER A 1 92 ? 1.204 -2.412 0.805 1.00 97.06 92 SER A C 1
ATOM 713 O O . SER A 1 92 ? 1.728 -1.342 1.090 1.00 97.06 92 SER A O 1
ATOM 715 N N . THR A 1 93 ? 1.720 -3.228 -0.122 1.00 97.62 93 THR A N 1
ATOM 716 C CA . THR A 1 93 ? 2.944 -2.888 -0.865 1.00 97.62 93 THR A CA 1
ATOM 717 C C . THR A 1 93 ? 2.729 -1.791 -1.905 1.00 97.62 93 THR A C 1
ATOM 719 O O . THR A 1 93 ? 3.706 -1.313 -2.469 1.00 97.62 93 THR A O 1
ATOM 722 N N . PHE A 1 94 ? 1.473 -1.429 -2.189 1.00 98.31 94 PHE A N 1
ATOM 723 C CA . PHE A 1 94 ? 1.108 -0.390 -3.155 1.00 98.31 94 PHE A CA 1
ATOM 724 C C . PHE A 1 94 ? 0.553 0.886 -2.510 1.00 98.31 94 PHE A C 1
ATOM 726 O O . PHE A 1 94 ? 0.361 1.880 -3.210 1.00 98.31 94 PHE A O 1
ATOM 733 N N . LEU A 1 95 ? 0.273 0.861 -1.205 1.00 98.31 95 LEU A N 1
ATOM 734 C CA . LEU A 1 95 ? -0.281 2.003 -0.477 1.00 98.31 95 LEU A CA 1
ATOM 735 C C . LEU A 1 95 ? 0.816 2.989 -0.075 1.00 98.31 95 LEU A C 1
ATOM 737 O O . LEU A 1 95 ? 1.906 2.583 0.336 1.00 98.31 95 LEU A O 1
ATOM 741 N N . HIS A 1 96 ? 0.509 4.283 -0.130 1.00 98.56 96 HIS A N 1
ATOM 742 C CA . HIS A 1 96 ? 1.437 5.352 0.233 1.00 98.56 96 HIS A CA 1
ATOM 743 C C . HIS A 1 96 ? 0.774 6.376 1.158 1.00 98.56 96 HIS A C 1
ATOM 745 O O . HIS A 1 96 ? -0.370 6.771 0.991 1.00 98.56 96 HIS A O 1
ATOM 751 N N . GLY A 1 97 ? 1.543 6.866 2.129 1.00 97.50 97 GLY A N 1
ATOM 752 C CA . GLY A 1 97 ? 1.089 7.829 3.149 1.00 97.50 97 GLY A CA 1
ATOM 753 C C . GLY A 1 97 ? 0.989 9.284 2.676 1.00 97.50 97 GLY A C 1
ATOM 754 O O . GLY A 1 97 ? 0.563 10.151 3.431 1.00 97.50 97 GLY A O 1
ATOM 755 N N . GLY A 1 98 ? 1.411 9.569 1.445 1.00 98.00 98 GLY A N 1
ATOM 756 C CA . GLY A 1 98 ? 1.498 10.922 0.910 1.00 98.00 98 GLY A CA 1
ATOM 757 C C . GLY A 1 98 ? 2.512 11.039 -0.225 1.00 98.00 98 GLY A C 1
ATOM 758 O O . GLY A 1 98 ? 3.225 10.085 -0.555 1.00 98.00 98 GLY A O 1
ATOM 759 N N . ALA A 1 99 ? 2.596 12.229 -0.820 1.00 98.06 99 ALA A N 1
ATOM 760 C CA . ALA A 1 99 ? 3.395 12.478 -2.020 1.00 98.06 99 ALA A CA 1
ATOM 761 C C . ALA A 1 99 ? 4.888 12.161 -1.836 1.00 98.06 99 ALA A C 1
ATOM 763 O O . ALA A 1 99 ? 5.507 11.576 -2.724 1.00 98.06 99 ALA A O 1
ATOM 764 N N . MET A 1 100 ? 5.468 12.510 -0.682 1.00 97.19 100 MET A N 1
ATOM 765 C CA . MET A 1 100 ? 6.880 12.225 -0.394 1.00 97.19 100 MET A CA 1
ATOM 766 C C . MET A 1 100 ? 7.143 10.731 -0.194 1.00 97.19 100 MET A C 1
ATOM 768 O O . MET A 1 100 ? 8.203 10.251 -0.587 1.00 97.19 100 MET A O 1
ATOM 772 N N . HIS A 1 101 ? 6.183 9.988 0.365 1.00 97.62 101 HIS A N 1
ATOM 773 C CA . HIS A 1 101 ? 6.303 8.540 0.520 1.00 97.62 101 HIS A CA 1
ATOM 774 C C . HIS A 1 101 ? 6.309 7.854 -0.857 1.00 97.62 101 HIS A C 1
ATOM 776 O O . HIS A 1 101 ? 7.215 7.074 -1.140 1.00 97.62 101 HIS A O 1
ATOM 782 N N . LEU A 1 102 ? 5.382 8.207 -1.759 1.00 97.94 102 LEU A N 1
ATOM 783 C CA . LEU A 1 102 ? 5.408 7.703 -3.139 1.00 97.94 102 LEU A CA 1
ATOM 784 C C . LEU A 1 102 ? 6.698 8.103 -3.863 1.00 97.94 102 LEU A C 1
ATOM 786 O O . LEU A 1 102 ? 7.371 7.252 -4.438 1.00 97.94 102 LEU A O 1
ATOM 790 N N . GLY A 1 103 ? 7.057 9.388 -3.827 1.00 95.38 103 GLY A N 1
ATOM 791 C CA . GLY A 1 103 ? 8.242 9.893 -4.517 1.00 95.38 103 GLY A CA 1
ATOM 792 C C . GLY A 1 103 ? 9.527 9.203 -4.061 1.00 95.38 103 GLY A C 1
ATOM 793 O O . GLY A 1 103 ? 10.332 8.813 -4.899 1.00 95.38 103 GLY A O 1
ATOM 794 N N . GLY A 1 104 ? 9.685 8.993 -2.750 1.00 94.06 104 GLY A N 1
ATOM 795 C CA . GLY A 1 104 ? 10.837 8.301 -2.173 1.00 94.06 104 GLY A CA 1
ATOM 796 C C . GLY A 1 104 ? 10.961 6.836 -2.596 1.00 94.06 104 GLY A C 1
ATOM 797 O O . GLY A 1 104 ? 12.078 6.365 -2.771 1.00 94.06 104 GLY A O 1
ATOM 798 N N . ASN A 1 105 ? 9.842 6.136 -2.809 1.00 94.44 105 ASN A N 1
ATOM 799 C CA . ASN A 1 105 ? 9.842 4.728 -3.224 1.00 94.44 105 ASN A CA 1
ATOM 800 C C . ASN A 1 105 ? 10.093 4.535 -4.730 1.00 94.44 105 ASN A C 1
ATOM 802 O O 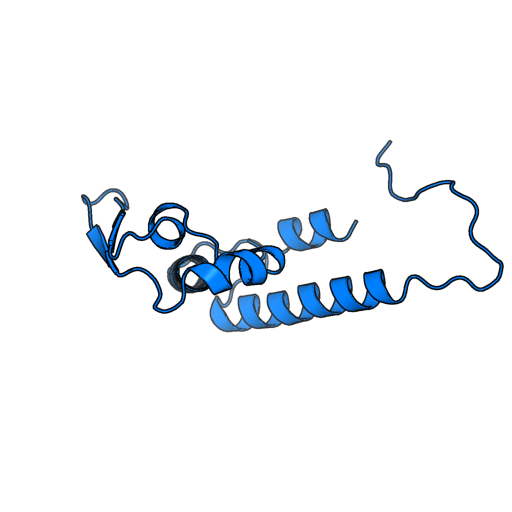. ASN A 1 105 ? 10.440 3.433 -5.153 1.00 94.44 105 ASN A O 1
ATOM 806 N N . MET A 1 106 ? 9.864 5.571 -5.544 1.00 93.12 106 MET A N 1
ATOM 807 C CA . MET A 1 106 ? 9.981 5.507 -7.009 1.00 93.12 106 MET A CA 1
ATOM 808 C C . MET A 1 106 ? 11.312 6.066 -7.549 1.00 93.12 106 MET A C 1
ATOM 810 O O . MET A 1 106 ? 11.535 6.005 -8.760 1.00 93.12 106 MET A O 1
ATOM 814 N N . LEU A 1 107 ? 12.150 6.636 -6.674 1.00 84.69 107 LEU A N 1
ATOM 815 C CA . LEU A 1 107 ? 13.500 7.149 -6.953 1.00 84.69 107 LEU A CA 1
ATOM 816 C C . LEU A 1 107 ? 14.539 6.022 -6.978 1.00 84.69 107 LEU A C 1
ATOM 818 O O . LEU A 1 107 ? 15.414 6.089 -7.869 1.00 84.69 107 LEU A O 1
#

Sequence (107 aa):
MFPLRDENPHPPGFKPKVTYALIAANVLVFLIEIAYTGQFIEFTNQNAFSLFYNWGAVPNCVTGATVSNIDFGQGPTQITCPVEPYVSLLSSTFLHGGAMHLGGNML

pLDDT: mean 94.38, std 5.7, range [70.38, 98.69]

Secondary structure (DSSP, 8-state):
----S--PPPPTT---HHHHHHHHHHHHHHHHHHHHHS-SS---SHHHHHHHHHHS--HHHHTT-SEEEEESSSSEEEEEPPS-TTTHHHHGGG--SSHHHHHHHH-

Radius of gyration: 17.6 Å; chains: 1; bounding box: 40×30×52 Å

Foldseek 3Di:
DPCPDDPDDDDVPDDPVVLVVLLVLLVVVLVVVCVQQVAAAFRDDPSSVVCCQQQAQDPCVVVPDQWDFDDPPPGTDTDGHHPCNVNSVVSNVSDAGHDVRSVVVSD